Protein AF-A0A963EG02-F1 (afdb_monomer_lite)

Radius of gyration: 18.09 Å; chains: 1; bounding box: 48×36×42 Å

Structure (mmCIF, N/CA/C/O backbone):
data_AF-A0A963EG02-F1
#
_entry.id   AF-A0A963EG02-F1
#
loop_
_atom_site.group_PDB
_atom_site.id
_atom_site.type_symbol
_atom_site.label_atom_id
_atom_site.label_alt_id
_atom_site.label_comp_id
_atom_site.label_asym_id
_atom_site.label_entity_id
_atom_site.label_seq_id
_atom_site.pdbx_PDB_ins_code
_atom_site.Cartn_x
_atom_site.Cartn_y
_atom_site.Cartn_z
_atom_site.occupancy
_atom_site.B_iso_or_equiv
_atom_site.auth_seq_id
_atom_site.auth_comp_id
_atom_site.auth_asym_id
_atom_site.auth_atom_id
_atom_site.pdbx_PDB_model_num
ATOM 1 N N . VAL A 1 1 ? -23.610 27.345 5.943 1.00 85.38 1 VAL A N 1
ATOM 2 C CA . VAL A 1 1 ? -23.050 25.981 5.933 1.00 85.38 1 VAL A CA 1
ATOM 3 C C . VAL A 1 1 ? -21.686 26.040 6.585 1.00 85.38 1 VAL A C 1
ATOM 5 O O . VAL A 1 1 ? -20.842 26.809 6.136 1.00 85.38 1 VAL A O 1
ATOM 8 N N . THR A 1 2 ? -21.519 25.326 7.687 1.00 96.12 2 THR A N 1
ATOM 9 C CA . THR A 1 2 ? -20.280 25.200 8.457 1.00 96.12 2 THR A CA 1
ATOM 10 C C . THR A 1 2 ? -19.546 23.912 8.077 1.00 96.12 2 THR A C 1
ATOM 12 O O . THR A 1 2 ? -20.100 23.053 7.398 1.00 96.12 2 THR A O 1
ATOM 15 N N . TYR A 1 3 ? -18.301 23.749 8.531 1.00 95.75 3 TYR A N 1
ATOM 16 C CA . TYR A 1 3 ? -17.559 22.495 8.357 1.00 95.75 3 TYR A CA 1
ATOM 17 C C . TYR A 1 3 ? -18.292 21.301 8.993 1.00 95.75 3 TYR A C 1
ATOM 19 O O . TYR A 1 3 ? -18.353 20.223 8.407 1.00 95.75 3 TYR A O 1
ATOM 27 N N . GLY A 1 4 ? -18.909 21.515 10.162 1.00 95.25 4 GLY A N 1
ATOM 28 C CA . GLY A 1 4 ? -19.696 20.493 10.852 1.00 95.25 4 GLY A CA 1
ATOM 29 C C . GLY A 1 4 ? -20.919 20.048 10.051 1.00 95.25 4 GLY A C 1
ATOM 30 O O . GLY A 1 4 ? -21.193 18.854 10.000 1.00 95.25 4 GLY A O 1
ATOM 31 N N . ASP A 1 5 ? -21.580 20.976 9.351 1.00 95.69 5 ASP A N 1
ATOM 32 C CA . ASP A 1 5 ? -22.741 20.665 8.501 1.00 95.69 5 ASP A CA 1
ATOM 33 C C . ASP A 1 5 ? -22.383 19.722 7.336 1.00 95.69 5 ASP A C 1
ATOM 35 O O . ASP A 1 5 ? -23.270 19.088 6.772 1.00 95.69 5 ASP A O 1
ATOM 39 N N . VAL A 1 6 ? -21.099 19.644 6.957 1.00 95.75 6 VAL A N 1
ATOM 40 C CA . VAL A 1 6 ? -20.613 18.842 5.822 1.00 95.75 6 VAL A CA 1
ATOM 41 C C . VAL A 1 6 ? -19.901 17.562 6.273 1.00 95.75 6 VAL A C 1
ATOM 43 O O . VAL A 1 6 ? -20.118 16.516 5.671 1.00 95.75 6 VAL A O 1
ATOM 46 N N . PHE A 1 7 ? -19.062 17.621 7.314 1.00 96.12 7 PHE A N 1
ATOM 47 C CA . PHE A 1 7 ? -18.118 16.539 7.638 1.00 96.12 7 PHE A CA 1
ATOM 48 C C . PHE A 1 7 ? -18.403 15.786 8.940 1.00 96.12 7 PHE A C 1
ATOM 50 O O . PHE A 1 7 ? -17.835 14.715 9.146 1.00 96.12 7 PHE A O 1
ATOM 57 N N . LEU A 1 8 ? -19.272 16.292 9.826 1.00 97.56 8 LEU A N 1
ATOM 58 C CA . LEU A 1 8 ? -19.496 15.658 11.134 1.00 97.56 8 LEU A CA 1
ATOM 59 C C . LEU A 1 8 ? -19.966 14.203 10.997 1.00 97.56 8 LEU A C 1
ATOM 61 O O . LEU A 1 8 ? -19.464 13.326 11.696 1.00 97.56 8 LEU A O 1
ATOM 65 N N . GLN A 1 9 ? -20.898 13.949 10.077 1.00 98.06 9 GLN A N 1
ATOM 66 C CA . GLN A 1 9 ? -21.396 12.601 9.821 1.00 98.06 9 GLN A CA 1
ATOM 67 C C . GLN A 1 9 ? -20.282 11.688 9.292 1.00 98.06 9 GLN A C 1
ATOM 69 O O . GLN A 1 9 ? -20.063 10.612 9.845 1.00 98.06 9 GLN A O 1
ATOM 74 N N . SER A 1 10 ? -19.536 12.129 8.272 1.00 97.50 10 SER A N 1
ATOM 75 C CA . SER A 1 10 ? -18.465 11.318 7.688 1.00 97.50 10 SER A CA 1
ATOM 76 C C . SER A 1 10 ? -17.363 11.002 8.697 1.00 97.50 10 SER A C 1
ATOM 78 O O . SER A 1 10 ? -16.904 9.869 8.751 1.00 97.50 10 SER A O 1
ATOM 80 N N . GLU A 1 11 ? -16.965 11.961 9.536 1.00 98.00 11 GLU A N 1
ATOM 81 C CA . GLU A 1 11 ? -15.954 11.743 10.580 1.00 98.00 11 GLU A CA 1
ATOM 82 C C . GLU A 1 11 ? -16.392 10.663 11.580 1.00 98.00 11 GLU A C 1
ATOM 84 O O . GLU A 1 11 ? -15.606 9.777 11.926 1.00 98.00 11 GLU A O 1
ATOM 89 N N . GLN A 1 12 ? -17.660 10.688 12.009 1.00 98.44 12 GLN A N 1
ATOM 90 C CA . GLN A 1 12 ? -18.214 9.686 12.923 1.00 98.44 12 GLN A CA 1
ATOM 91 C 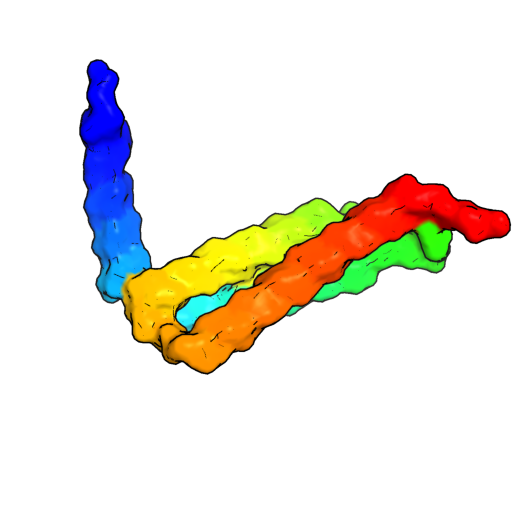C . GLN A 1 12 ? -18.265 8.296 12.278 1.00 98.44 12 GLN A C 1
ATOM 93 O O . GLN A 1 12 ? -17.861 7.308 12.896 1.00 98.44 12 GLN A O 1
ATOM 98 N N . GLU A 1 13 ? -18.733 8.220 11.033 1.00 98.44 13 GLU A N 1
ATOM 99 C CA . GLU A 1 13 ? -18.863 6.966 10.289 1.00 98.44 13 GLU A CA 1
ATOM 100 C C . GLU A 1 13 ? -17.496 6.343 9.981 1.00 98.44 13 GLU A C 1
ATOM 102 O O . GLU A 1 13 ? -17.270 5.169 10.289 1.00 98.44 13 GLU A O 1
ATOM 107 N N . TYR A 1 14 ? -16.554 7.125 9.444 1.00 98.25 14 TYR A N 1
ATOM 108 C CA . TYR A 1 14 ? -15.209 6.643 9.135 1.00 98.25 14 TYR A CA 1
ATOM 109 C C . TYR A 1 14 ? -14.414 6.293 10.388 1.00 98.25 14 TYR A C 1
ATOM 111 O O . TYR A 1 14 ? -13.727 5.276 10.381 1.00 98.25 14 TYR A O 1
ATOM 119 N N . SER A 1 15 ? -14.522 7.060 11.478 1.00 98.06 15 SER A N 1
ATOM 120 C CA . SER A 1 15 ? -13.861 6.698 12.739 1.00 98.06 15 SER A CA 1
ATOM 121 C C . SER A 1 15 ? -14.364 5.351 13.249 1.00 98.06 15 SER A C 1
ATOM 123 O O . SER A 1 15 ? -13.568 4.452 13.519 1.00 98.06 15 SER A O 1
ATOM 125 N N . ARG A 1 16 ? -15.689 5.167 13.311 1.00 98.44 16 ARG A N 1
ATOM 126 C CA . ARG A 1 16 ? -16.282 3.901 13.747 1.00 98.44 16 ARG A CA 1
ATOM 127 C C . ARG A 1 16 ? -15.840 2.740 12.859 1.00 98.44 16 ARG A C 1
ATOM 129 O O . ARG A 1 16 ? -15.443 1.691 13.363 1.00 98.44 16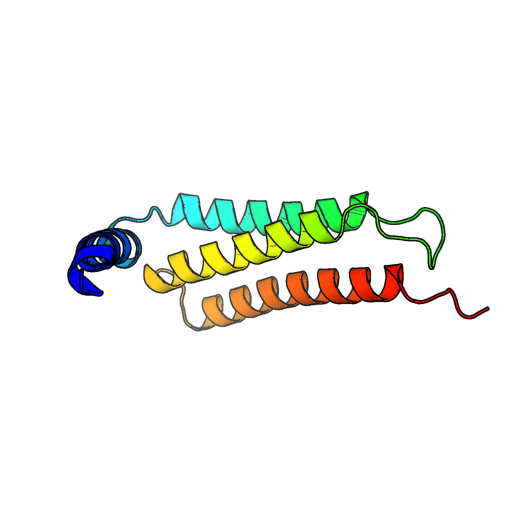 ARG A O 1
ATOM 136 N N . TYR A 1 17 ? -15.850 2.926 11.541 1.00 98.50 17 TYR A N 1
ATOM 137 C CA . TYR A 1 17 ? -15.381 1.894 10.624 1.00 98.50 17 TYR A CA 1
ATOM 138 C C . TYR A 1 17 ? -13.893 1.565 10.830 1.00 98.50 17 TYR A C 1
ATOM 140 O O . TYR A 1 17 ? -13.550 0.405 11.066 1.00 98.50 17 TYR A O 1
ATOM 148 N N . ASN A 1 18 ? -13.027 2.579 10.798 1.00 97.94 18 ASN A N 1
ATOM 149 C CA . ASN A 1 18 ? -11.573 2.427 10.836 1.00 97.94 18 ASN A CA 1
ATOM 150 C C . ASN A 1 18 ? -11.065 1.850 12.160 1.00 97.94 18 ASN A C 1
ATOM 152 O O . ASN A 1 18 ? -10.089 1.107 12.148 1.00 97.94 18 ASN A O 1
ATOM 156 N N . PHE A 1 19 ? -11.699 2.179 13.290 1.00 97.62 19 PHE A N 1
ATOM 157 C CA . PHE A 1 19 ? -11.242 1.731 14.607 1.00 97.62 19 PHE A CA 1
ATOM 158 C C . PHE A 1 19 ? -11.934 0.462 15.094 1.00 97.62 19 PHE A C 1
ATOM 160 O O . PHE A 1 19 ? -11.301 -0.310 15.809 1.00 97.62 19 PHE A O 1
ATOM 167 N N . GLU A 1 20 ? -13.186 0.202 14.707 1.00 97.62 20 GLU A N 1
ATOM 168 C CA . GLU A 1 20 ? -13.985 -0.875 15.313 1.00 97.62 20 GLU A CA 1
ATOM 169 C C . GLU A 1 20 ? -14.383 -1.975 14.321 1.00 97.62 20 GLU A C 1
ATOM 171 O O . GLU A 1 20 ? -14.348 -3.151 14.680 1.00 97.62 20 GLU A O 1
ATOM 176 N N . ILE A 1 21 ? -14.772 -1.619 13.091 1.00 98.31 21 ILE A N 1
ATOM 177 C CA . ILE A 1 21 ? -15.542 -2.525 12.215 1.00 98.31 21 ILE A CA 1
ATOM 178 C C . ILE A 1 21 ? -14.700 -3.149 11.102 1.00 98.31 21 ILE A C 1
ATOM 180 O O . ILE A 1 21 ? -14.967 -4.289 10.729 1.00 98.31 21 ILE A O 1
ATOM 184 N N . ALA A 1 22 ? -13.722 -2.427 10.547 1.00 98.12 22 ALA A N 1
ATOM 185 C CA . ALA A 1 22 ? -13.036 -2.857 9.332 1.00 98.12 22 ALA A CA 1
ATOM 186 C C . ALA A 1 22 ? -12.456 -4.279 9.461 1.00 98.12 22 ALA A C 1
ATOM 188 O O . ALA A 1 22 ? -11.769 -4.596 10.440 1.00 98.12 22 ALA A O 1
ATOM 189 N N . ASP A 1 23 ? -12.746 -5.119 8.461 1.00 98.50 23 ASP A N 1
ATOM 190 C CA . ASP A 1 23 ? -12.301 -6.512 8.400 1.00 98.50 23 ASP A CA 1
ATOM 191 C C . ASP A 1 23 ? -10.804 -6.567 8.094 1.00 98.50 23 ASP A C 1
ATOM 193 O O . ASP A 1 23 ? -10.345 -6.259 6.991 1.00 98.50 23 ASP A O 1
ATOM 197 N N . THR A 1 24 ? -10.031 -6.973 9.091 1.00 98.00 24 THR A N 1
ATOM 198 C CA . THR A 1 24 ? -8.575 -6.967 9.022 1.00 98.00 24 THR A CA 1
ATOM 199 C C . THR A 1 24 ? -8.018 -8.089 8.157 1.00 98.00 24 THR A C 1
ATOM 201 O O . THR A 1 24 ? -6.984 -7.887 7.528 1.00 98.00 24 THR A O 1
ATOM 204 N N . ALA A 1 25 ? -8.697 -9.234 8.045 1.00 98.31 25 ALA A N 1
ATOM 205 C CA . ALA A 1 25 ? -8.263 -10.318 7.166 1.00 98.31 25 ALA A CA 1
ATOM 206 C C . ALA A 1 25 ? -8.420 -9.915 5.694 1.00 98.31 25 ALA A C 1
ATOM 208 O O . ALA A 1 25 ? -7.511 -10.115 4.886 1.00 98.31 25 ALA A O 1
ATOM 209 N N . MET A 1 26 ? -9.544 -9.272 5.363 1.00 98.62 26 MET A N 1
ATOM 210 C CA . MET A 1 26 ? -9.759 -8.692 4.039 1.00 98.62 26 MET A CA 1
ATOM 211 C C . MET A 1 26 ? -8.723 -7.601 3.733 1.00 98.62 26 MET A C 1
ATOM 213 O O . MET A 1 26 ? -8.140 -7.595 2.650 1.00 98.62 26 MET A O 1
ATOM 217 N N . LEU A 1 27 ? -8.465 -6.692 4.678 1.00 98.62 27 LEU A N 1
ATOM 218 C CA . LEU A 1 27 ? -7.482 -5.623 4.496 1.00 98.62 27 LEU A CA 1
ATOM 219 C C . LEU A 1 27 ? -6.056 -6.162 4.303 1.00 98.62 27 LEU A C 1
ATOM 221 O O . LEU A 1 27 ? -5.347 -5.672 3.429 1.00 98.62 27 LEU A O 1
ATOM 225 N N . LEU A 1 28 ? -5.641 -7.189 5.050 1.00 98.25 28 LEU A N 1
ATOM 226 C CA . LEU A 1 28 ? -4.340 -7.841 4.850 1.00 98.25 28 LEU A CA 1
ATOM 227 C C . LEU A 1 28 ? -4.215 -8.391 3.427 1.00 98.25 28 LEU A C 1
ATOM 229 O O . LEU A 1 28 ? -3.253 -8.076 2.727 1.00 98.25 28 LEU A O 1
ATOM 233 N N . LYS A 1 29 ? -5.235 -9.119 2.958 1.00 98.69 29 LYS A N 1
ATOM 234 C CA . LYS A 1 29 ? -5.270 -9.630 1.585 1.00 98.69 29 LYS A CA 1
ATOM 235 C C . LYS A 1 29 ? -5.221 -8.501 0.552 1.00 98.69 29 LYS A C 1
ATOM 237 O O . LYS A 1 29 ? -4.495 -8.597 -0.429 1.00 98.69 29 LYS A O 1
ATOM 242 N N . HIS A 1 30 ? -5.963 -7.414 0.765 1.00 98.81 30 HIS A N 1
ATOM 243 C CA . HIS A 1 30 ? -5.939 -6.262 -0.139 1.00 98.81 30 HIS A CA 1
ATOM 244 C C . HIS A 1 30 ? -4.570 -5.578 -0.190 1.00 98.81 30 HIS A C 1
ATOM 246 O O . HIS A 1 30 ? -4.183 -5.099 -1.255 1.00 98.81 30 HIS A O 1
ATOM 252 N N . PHE A 1 31 ? -3.833 -5.535 0.924 1.00 98.81 31 PHE A N 1
ATOM 253 C CA . PHE A 1 31 ? -2.462 -5.031 0.924 1.00 98.81 31 PHE A CA 1
ATOM 254 C C . PHE A 1 31 ? -1.571 -5.902 0.030 1.00 98.81 31 PHE A C 1
ATOM 256 O O . PHE A 1 31 ? -0.871 -5.378 -0.834 1.00 98.81 31 PHE A O 1
ATOM 263 N N . GLU A 1 32 ? -1.618 -7.223 0.221 1.00 98.69 32 GLU A N 1
ATOM 264 C CA . GLU A 1 32 ? -0.830 -8.188 -0.556 1.00 98.69 32 GLU A CA 1
ATOM 265 C C . GLU A 1 32 ? -1.178 -8.147 -2.049 1.00 98.69 32 GLU A C 1
ATOM 267 O O . GLU A 1 32 ? -0.282 -8.129 -2.894 1.00 98.69 32 GLU A O 1
ATOM 272 N N . ASP A 1 33 ? -2.469 -8.077 -2.380 1.00 98.81 33 ASP A N 1
ATOM 273 C CA . ASP A 1 33 ? -2.942 -7.965 -3.759 1.00 98.81 33 ASP A CA 1
ATOM 274 C C . ASP A 1 33 ? -2.443 -6.665 -4.414 1.00 98.81 33 ASP A C 1
ATOM 276 O O . ASP A 1 33 ? -1.949 -6.698 -5.540 1.00 98.81 33 ASP A O 1
ATOM 280 N N . ALA A 1 34 ? -2.529 -5.526 -3.715 1.00 98.88 34 ALA A N 1
ATOM 281 C CA . ALA A 1 34 ? -2.075 -4.236 -4.234 1.00 98.88 34 ALA A CA 1
ATOM 282 C C . ALA A 1 34 ? -0.550 -4.183 -4.415 1.00 98.88 34 ALA A C 1
ATOM 284 O O . ALA A 1 34 ? -0.070 -3.674 -5.427 1.00 98.88 34 ALA A O 1
ATOM 285 N N . GLU A 1 35 ? 0.221 -4.728 -3.471 1.00 98.88 35 GLU A N 1
ATOM 286 C CA . GLU A 1 35 ? 1.679 -4.831 -3.594 1.00 98.88 35 GLU A CA 1
ATOM 287 C C . GLU A 1 35 ? 2.069 -5.676 -4.811 1.00 98.88 35 GLU A C 1
ATOM 289 O O . GLU A 1 35 ? 2.799 -5.208 -5.688 1.00 98.88 35 GLU A O 1
ATOM 294 N N . LYS A 1 36 ? 1.517 -6.889 -4.909 1.00 98.88 36 LYS A N 1
ATOM 295 C CA . LYS A 1 36 ? 1.786 -7.808 -6.016 1.00 98.88 36 LYS A CA 1
ATOM 296 C C . LYS A 1 36 ? 1.403 -7.206 -7.365 1.00 98.88 36 LYS A C 1
ATOM 298 O O . LYS A 1 36 ? 2.140 -7.353 -8.340 1.00 98.88 36 LYS A O 1
ATOM 303 N N . GLU A 1 37 ? 0.254 -6.539 -7.436 1.00 98.81 37 GLU A N 1
ATOM 304 C CA . GLU A 1 37 ? -0.211 -5.902 -8.665 1.00 98.81 37 GLU A CA 1
ATOM 305 C C . GLU A 1 37 ? 0.675 -4.709 -9.046 1.00 98.81 37 GLU A C 1
ATOM 307 O O . GLU A 1 37 ? 1.018 -4.553 -10.216 1.00 98.81 37 GLU A O 1
ATOM 312 N N . CYS A 1 38 ? 1.122 -3.902 -8.076 1.00 98.88 38 CYS A N 1
ATOM 313 C CA . CYS A 1 38 ? 2.083 -2.824 -8.321 1.00 98.88 38 CYS A CA 1
ATOM 314 C C . CYS A 1 38 ? 3.356 -3.359 -8.997 1.00 98.88 38 CYS A C 1
ATOM 316 O O . CYS A 1 38 ? 3.785 -2.839 -10.030 1.00 98.88 38 CYS A O 1
ATOM 318 N N . GLU A 1 39 ? 3.941 -4.425 -8.450 1.00 98.62 39 GLU A N 1
ATOM 319 C CA . GLU A 1 39 ? 5.139 -5.064 -9.001 1.00 98.62 39 GLU A CA 1
ATOM 320 C C . GLU A 1 39 ? 4.888 -5.684 -10.384 1.00 98.62 39 GLU A C 1
ATOM 322 O O . GLU A 1 39 ? 5.698 -5.525 -11.303 1.00 98.62 39 GLU A O 1
ATOM 327 N N . ALA A 1 40 ? 3.750 -6.358 -10.567 1.00 98.69 40 ALA A N 1
ATOM 328 C CA . ALA A 1 40 ? 3.374 -6.960 -11.842 1.00 98.69 40 ALA A CA 1
ATOM 329 C C . ALA A 1 40 ? 3.189 -5.910 -12.947 1.00 98.69 40 ALA A C 1
ATOM 331 O O . ALA A 1 40 ? 3.638 -6.122 -14.080 1.00 98.69 40 ALA A O 1
ATOM 332 N N . ILE A 1 41 ? 2.579 -4.765 -12.628 1.00 98.56 41 ILE A N 1
ATOM 333 C CA . ILE A 1 41 ? 2.394 -3.658 -13.568 1.00 98.56 41 ILE A CA 1
ATOM 334 C C . ILE A 1 41 ? 3.744 -3.027 -13.936 1.00 98.56 41 ILE A C 1
ATOM 336 O O . ILE A 1 41 ? 3.986 -2.781 -15.121 1.00 98.56 41 ILE A O 1
ATOM 340 N N . LEU A 1 42 ? 4.637 -2.800 -12.962 1.00 98.00 42 LEU A N 1
ATOM 341 C CA . LEU A 1 42 ? 6.001 -2.312 -13.228 1.00 98.00 42 LEU A CA 1
ATOM 342 C C . LEU A 1 42 ? 6.776 -3.279 -14.128 1.00 98.00 42 LEU A C 1
ATOM 344 O O . LEU A 1 42 ? 7.462 -2.874 -15.057 1.00 98.00 42 LEU A O 1
ATOM 348 N N . LYS A 1 43 ? 6.632 -4.586 -13.918 1.00 96.88 43 LYS A N 1
ATOM 349 C CA . LYS A 1 43 ? 7.276 -5.568 -14.793 1.00 96.88 43 LYS A CA 1
ATOM 350 C C . LYS A 1 43 ? 6.688 -5.556 -16.207 1.00 96.88 43 LYS A C 1
ATOM 352 O O . LYS A 1 43 ? 7.423 -5.645 -17.185 1.00 96.88 43 LYS A O 1
ATOM 357 N N . SER A 1 44 ? 5.366 -5.464 -16.319 1.00 96.69 44 SER A N 1
ATOM 358 C CA . SER A 1 44 ? 4.651 -5.577 -17.599 1.00 96.69 44 SER A CA 1
ATOM 359 C C . SER A 1 44 ? 4.740 -4.311 -18.451 1.00 96.69 44 SER A C 1
ATOM 361 O O . SER A 1 44 ? 4.640 -4.380 -19.673 1.00 96.69 44 SER A O 1
ATOM 363 N N . GLY A 1 45 ? 4.913 -3.150 -17.818 1.00 94.50 45 GLY A N 1
ATOM 364 C CA . GLY A 1 45 ? 5.086 -1.873 -18.505 1.00 94.50 45 GLY A CA 1
ATOM 365 C C . GLY A 1 45 ? 6.522 -1.589 -18.947 1.00 94.50 45 GLY A C 1
ATOM 366 O O . GLY A 1 45 ? 6.744 -0.537 -19.559 1.00 94.50 45 GLY A O 1
ATOM 367 N N . ALA A 1 46 ? 7.466 -2.490 -18.644 1.00 92.75 46 ALA A N 1
ATOM 368 C CA . ALA A 1 46 ? 8.872 -2.341 -18.981 1.00 92.75 46 ALA A CA 1
ATOM 369 C C . ALA A 1 46 ? 9.061 -2.154 -20.498 1.00 92.75 46 ALA A C 1
ATOM 371 O O . ALA A 1 46 ? 8.449 -2.871 -21.299 1.00 92.75 46 ALA A O 1
ATOM 372 N N . PRO A 1 47 ? 9.882 -1.180 -20.921 1.00 89.19 47 PRO A N 1
ATOM 373 C CA . PRO A 1 47 ? 10.159 -0.973 -22.332 1.00 89.19 47 PRO A CA 1
ATOM 374 C C . PRO A 1 47 ? 11.013 -2.111 -22.912 1.00 89.19 47 PRO A C 1
ATOM 376 O O . PRO A 1 47 ? 11.786 -2.745 -22.198 1.00 89.19 47 PRO A O 1
ATOM 379 N N . ALA A 1 48 ? 10.905 -2.331 -24.226 1.00 87.81 48 ALA A N 1
ATOM 380 C CA . ALA A 1 48 ? 11.768 -3.277 -24.941 1.00 87.81 48 ALA A CA 1
ATOM 381 C C . ALA A 1 48 ? 13.227 -2.793 -25.018 1.00 87.81 48 ALA A C 1
ATOM 383 O O . ALA A 1 48 ? 14.141 -3.606 -24.954 1.00 87.81 48 ALA A O 1
ATOM 384 N N . GLU A 1 49 ? 13.426 -1.475 -25.115 1.00 85.50 49 GLU A N 1
ATOM 385 C CA . GLU A 1 49 ? 14.738 -0.836 -25.209 1.00 85.50 49 GLU A CA 1
ATOM 386 C C . GLU A 1 49 ? 14.990 0.066 -23.987 1.00 85.50 49 GLU A C 1
ATOM 388 O O . GLU A 1 49 ? 14.088 0.820 -23.591 1.00 85.50 49 GLU A O 1
ATOM 393 N N . PRO A 1 50 ? 16.199 0.046 -23.395 1.00 80.12 50 PRO A N 1
ATOM 394 C CA . PRO A 1 50 ? 16.580 0.972 -22.330 1.00 80.12 50 PRO A CA 1
ATOM 395 C C . PRO A 1 50 ? 16.388 2.444 -22.731 1.00 80.12 50 PRO A C 1
ATOM 397 O O . PRO A 1 50 ? 16.607 2.823 -23.879 1.00 80.12 50 PRO A O 1
ATOM 400 N N . GLY A 1 51 ? 15.965 3.283 -21.781 1.00 78.69 51 GLY A N 1
ATOM 401 C CA . GLY A 1 51 ? 15.714 4.715 -22.011 1.00 78.69 51 GLY A CA 1
ATOM 402 C C . GLY A 1 51 ? 14.433 5.036 -22.794 1.00 78.69 51 GLY A C 1
ATOM 403 O O . GLY A 1 51 ? 14.173 6.197 -23.099 1.00 78.69 51 GLY A O 1
ATOM 404 N N . SER A 1 52 ? 13.615 4.030 -23.122 1.00 86.31 52 SER A N 1
ATOM 405 C CA . SER A 1 52 ? 12.270 4.246 -23.668 1.00 86.31 52 SER A CA 1
ATOM 406 C C . SER A 1 52 ? 11.217 4.406 -22.564 1.00 86.31 52 SER A C 1
ATOM 408 O O . SER A 1 52 ? 11.391 3.959 -21.430 1.00 86.31 52 SER A O 1
ATOM 410 N N . LEU A 1 53 ? 10.074 5.005 -22.911 1.00 90.25 53 LEU A N 1
ATOM 411 C CA . LEU A 1 53 ? 8.975 5.249 -21.975 1.00 90.25 53 LEU A CA 1
ATOM 412 C C . LEU A 1 53 ? 8.406 3.939 -21.393 1.00 90.25 53 LEU A C 1
ATOM 414 O O . LEU A 1 53 ? 7.914 3.081 -22.130 1.00 90.25 53 LEU A O 1
ATOM 418 N N . HIS A 1 54 ? 8.374 3.837 -20.064 1.00 94.12 54 HIS A N 1
ATOM 419 C CA . HIS A 1 54 ? 7.634 2.806 -19.348 1.00 94.12 54 HIS A CA 1
ATOM 420 C C . HIS A 1 54 ? 6.125 3.044 -19.479 1.00 94.12 54 HIS A C 1
ATOM 422 O O . HIS A 1 54 ? 5.609 4.105 -19.120 1.00 94.12 54 HIS A O 1
ATOM 428 N N . ARG A 1 55 ? 5.385 2.045 -19.964 1.00 94.38 55 ARG A N 1
ATOM 429 C CA . ARG A 1 55 ? 3.997 2.242 -20.422 1.00 94.38 55 ARG A CA 1
ATOM 430 C C . ARG A 1 55 ? 2.950 2.218 -19.311 1.00 94.38 55 ARG A C 1
ATOM 432 O O . ARG A 1 55 ? 1.855 2.733 -19.510 1.00 94.38 55 ARG A O 1
ATOM 439 N N . CYS A 1 56 ? 3.283 1.658 -18.147 1.00 97.12 56 CYS A N 1
ATOM 440 C CA . CYS A 1 56 ? 2.307 1.402 -17.081 1.00 97.12 56 CYS A CA 1
ATOM 441 C C . CYS A 1 56 ? 2.730 1.916 -15.692 1.00 97.12 56 CYS A C 1
ATOM 443 O O . CYS A 1 56 ? 2.222 1.447 -14.681 1.00 97.12 56 CYS A O 1
ATOM 445 N N . VAL A 1 57 ? 3.651 2.881 -15.603 1.00 97.00 57 VAL A N 1
ATOM 446 C CA . VAL A 1 57 ? 4.197 3.313 -14.295 1.00 97.00 57 VAL A CA 1
ATOM 447 C C . VAL A 1 57 ? 3.170 4.069 -13.444 1.00 97.00 57 VAL A C 1
ATOM 449 O O . VAL A 1 57 ? 3.154 3.915 -12.228 1.00 97.00 57 VAL A O 1
ATOM 452 N N . LEU A 1 58 ? 2.264 4.831 -14.066 1.00 97.25 58 LEU A N 1
ATOM 453 C CA . LEU A 1 58 ? 1.205 5.545 -13.340 1.00 97.25 58 LEU A CA 1
ATOM 454 C C . LEU A 1 58 ? 0.158 4.582 -12.739 1.00 97.25 58 LEU A C 1
ATOM 456 O O . LEU A 1 58 ? -0.087 4.683 -11.541 1.00 97.25 58 LEU A O 1
ATOM 460 N N . PRO A 1 59 ? -0.379 3.586 -13.479 1.00 98.31 59 PRO A N 1
ATOM 461 C CA . PRO A 1 59 ? -1.213 2.543 -12.876 1.00 98.31 59 PRO A CA 1
ATOM 462 C C . PRO A 1 59 ? -0.520 1.737 -11.766 1.00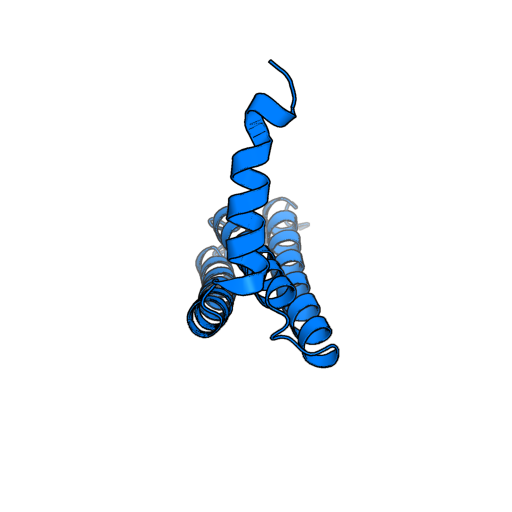 98.31 59 PRO A C 1
ATOM 464 O O . PRO A 1 59 ? -1.175 1.339 -10.805 1.00 98.31 59 PRO A O 1
ATOM 467 N N . ALA A 1 60 ? 0.795 1.498 -11.864 1.00 98.62 60 ALA A N 1
ATOM 468 C CA . ALA A 1 60 ? 1.539 0.876 -10.767 1.00 98.62 60 ALA A CA 1
ATOM 469 C C . ALA A 1 60 ? 1.539 1.774 -9.522 1.00 98.62 60 ALA A C 1
ATOM 471 O O . ALA A 1 60 ? 1.277 1.310 -8.413 1.00 98.62 60 ALA A O 1
ATOM 472 N N . TYR A 1 61 ? 1.754 3.077 -9.709 1.00 98.62 61 TYR A N 1
ATOM 473 C CA . TYR A 1 61 ? 1.715 4.033 -8.611 1.00 98.62 61 TYR A CA 1
ATOM 474 C C . TYR A 1 61 ? 0.337 4.094 -7.932 1.00 98.62 61 TYR A C 1
ATOM 476 O O . TYR A 1 61 ? 0.278 4.157 -6.705 1.00 98.62 61 TYR A O 1
ATOM 484 N N . ASP A 1 62 ? -0.767 3.957 -8.673 1.00 98.81 62 ASP A N 1
ATOM 485 C CA . ASP A 1 62 ? -2.106 3.846 -8.072 1.00 98.81 62 ASP A CA 1
ATOM 486 C C . ASP A 1 62 ? -2.214 2.647 -7.113 1.00 98.81 62 ASP A C 1
ATOM 488 O O . ASP A 1 62 ? -2.826 2.752 -6.048 1.00 98.81 62 ASP A O 1
ATOM 492 N N . GLN A 1 63 ? -1.598 1.508 -7.448 1.00 98.81 63 GLN A N 1
ATOM 493 C CA . GLN A 1 63 ? -1.551 0.346 -6.553 1.00 98.81 63 GLN A CA 1
ATOM 494 C C . GLN A 1 63 ? -0.670 0.597 -5.324 1.00 98.81 63 GLN A C 1
ATOM 496 O O . GLN A 1 63 ? -1.057 0.237 -4.213 1.00 98.81 63 GLN A O 1
ATOM 501 N N . CYS A 1 64 ? 0.456 1.300 -5.480 1.00 98.81 64 CYS A N 1
ATOM 502 C CA . CYS A 1 64 ? 1.269 1.756 -4.350 1.00 98.81 64 CYS A CA 1
ATOM 503 C C . CYS A 1 64 ? 0.457 2.636 -3.378 1.00 98.81 64 CYS A C 1
ATOM 505 O O . CYS A 1 64 ? 0.533 2.453 -2.159 1.00 98.81 64 CYS A O 1
ATOM 507 N N . ILE A 1 65 ? -0.348 3.574 -3.892 1.00 98.81 65 ILE A N 1
ATOM 508 C CA . ILE A 1 65 ? -1.213 4.429 -3.062 1.00 98.81 65 ILE A CA 1
ATOM 509 C C . ILE A 1 65 ? -2.298 3.606 -2.358 1.00 98.81 65 ILE A C 1
ATOM 511 O O . ILE A 1 65 ? -2.543 3.816 -1.167 1.00 98.81 65 ILE A O 1
ATOM 515 N N . LYS A 1 66 ? -2.904 2.624 -3.039 1.00 98.81 66 LYS A N 1
ATOM 516 C CA . LYS A 1 66 ? -3.861 1.697 -2.412 1.00 98.81 66 LYS A CA 1
ATOM 517 C C . LYS A 1 66 ? -3.221 0.903 -1.275 1.00 98.81 66 LYS A C 1
ATOM 519 O O . LYS A 1 66 ? -3.790 0.871 -0.188 1.00 98.81 66 LYS A O 1
ATOM 524 N N . ALA A 1 67 ? -2.035 0.330 -1.486 1.00 98.81 67 ALA A N 1
ATOM 525 C CA . ALA A 1 67 ? -1.302 -0.389 -0.443 1.00 98.81 67 ALA A CA 1
ATOM 526 C C . ALA A 1 67 ? -1.018 0.518 0.768 1.00 98.81 67 ALA A C 1
ATOM 528 O O . ALA A 1 67 ? -1.264 0.128 1.909 1.00 98.81 67 ALA A O 1
ATOM 529 N N . SER A 1 68 ? -0.590 1.765 0.529 1.00 98.75 68 SER A N 1
ATOM 530 C CA . SER A 1 68 ? -0.377 2.759 1.590 1.00 98.75 68 SER A CA 1
ATOM 531 C C . SER A 1 68 ? -1.653 3.063 2.380 1.00 98.75 68 SER A C 1
ATOM 533 O O . SER A 1 68 ? -1.616 3.108 3.610 1.00 98.75 68 SER A O 1
ATOM 535 N N . HIS A 1 69 ? -2.786 3.244 1.699 1.00 98.62 69 HIS A N 1
ATOM 536 C CA . HIS A 1 69 ? -4.062 3.506 2.359 1.00 98.62 69 HIS A CA 1
ATOM 537 C C . HIS A 1 69 ? -4.545 2.304 3.181 1.00 98.62 69 HIS A C 1
ATOM 539 O O . HIS A 1 69 ? -4.929 2.464 4.337 1.00 98.62 69 HIS A O 1
ATOM 545 N N . VAL A 1 70 ? -4.477 1.097 2.618 1.00 98.62 70 VAL A N 1
ATOM 546 C CA . VAL A 1 70 ? -4.864 -0.141 3.310 1.00 98.62 70 VAL A CA 1
ATOM 547 C C . VAL A 1 70 ? -3.997 -0.375 4.548 1.00 98.62 70 VAL A C 1
ATOM 549 O O . VAL A 1 70 ? -4.524 -0.748 5.595 1.00 98.62 70 VAL A O 1
ATOM 552 N N . PHE A 1 71 ? -2.695 -0.087 4.469 1.00 98.50 71 PHE A N 1
ATOM 553 C CA . PHE A 1 71 ? -1.814 -0.107 5.637 1.00 98.50 71 PHE A CA 1
ATOM 554 C C . PHE A 1 71 ? -2.311 0.831 6.745 1.00 98.50 71 PHE A C 1
ATOM 556 O O . PHE A 1 71 ? -2.394 0.403 7.893 1.00 98.50 71 PHE A O 1
ATOM 563 N N . ASN A 1 72 ? -2.714 2.064 6.421 1.00 98.25 72 ASN A N 1
ATOM 564 C CA . ASN A 1 72 ? -3.239 2.996 7.425 1.00 98.25 72 ASN A CA 1
ATOM 565 C C . ASN A 1 72 ? -4.512 2.463 8.104 1.00 98.25 72 ASN A C 1
ATOM 567 O O . ASN A 1 72 ? -4.698 2.675 9.299 1.00 98.25 72 ASN A O 1
ATOM 571 N N . LEU A 1 73 ? -5.378 1.756 7.37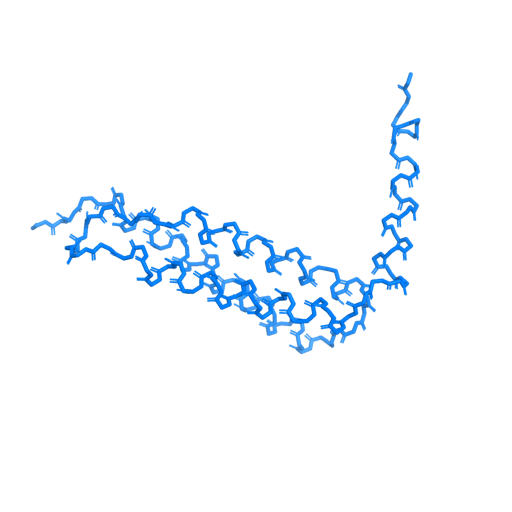0 1.00 98.31 73 LEU A N 1
ATOM 572 C CA . LEU A 1 73 ? -6.575 1.131 7.945 1.00 98.31 73 LEU A CA 1
ATOM 573 C C . LEU A 1 73 ? -6.219 -0.017 8.897 1.00 98.31 73 LEU A C 1
ATOM 575 O O . LEU A 1 73 ? -6.780 -0.109 9.986 1.00 98.31 73 LEU A O 1
ATOM 579 N N . LEU A 1 74 ? -5.268 -0.873 8.516 1.00 98.31 74 LEU A N 1
ATOM 580 C CA . LEU A 1 74 ? -4.767 -1.940 9.388 1.00 98.31 74 LEU A CA 1
ATOM 581 C C . LEU A 1 74 ? -4.107 -1.379 10.655 1.00 98.31 74 LEU A C 1
ATOM 583 O O . LEU A 1 74 ? -4.299 -1.915 11.748 1.00 98.31 74 LEU A O 1
ATOM 587 N N . ASP A 1 75 ? -3.361 -0.285 10.508 1.00 97.75 75 ASP A N 1
ATOM 588 C CA . ASP A 1 75 ? -2.719 0.418 11.612 1.00 97.75 75 ASP A CA 1
ATOM 589 C C . ASP A 1 75 ? -3.749 1.045 12.564 1.00 97.75 75 ASP A C 1
ATOM 591 O O . ASP A 1 75 ? -3.655 0.872 13.779 1.00 97.75 75 ASP A O 1
ATOM 595 N N . ALA A 1 76 ? -4.793 1.684 12.023 1.00 97.75 76 ALA A N 1
ATOM 596 C CA . ALA A 1 76 ? -5.911 2.224 12.799 1.00 97.75 76 ALA A CA 1
ATOM 597 C C . ALA A 1 76 ? -6.688 1.127 13.546 1.00 97.75 76 ALA A C 1
ATOM 599 O O . ALA A 1 76 ? -7.067 1.316 14.701 1.00 97.75 76 ALA A O 1
ATOM 600 N N . ARG A 1 77 ? -6.863 -0.055 12.939 1.00 97.75 77 ARG A N 1
ATOM 601 C CA . ARG A 1 77 ? -7.469 -1.219 13.607 1.00 97.75 77 ARG A CA 1
ATOM 602 C C . ARG A 1 77 ? -6.616 -1.788 14.744 1.00 97.75 77 ARG A C 1
ATOM 604 O O . ARG A 1 77 ? -7.115 -2.606 15.516 1.00 97.75 77 ARG A O 1
ATOM 611 N N . GLY A 1 78 ? -5.355 -1.370 14.865 1.00 95.00 78 GLY A N 1
ATOM 612 C CA . GLY A 1 78 ? -4.460 -1.782 15.945 1.00 95.00 78 GLY A CA 1
ATOM 613 C C . GLY A 1 78 ? -4.031 -3.248 15.867 1.00 95.00 78 GLY A C 1
ATOM 614 O O . GLY A 1 78 ? -3.604 -3.809 16.872 1.00 95.00 78 GLY A O 1
ATOM 615 N N . VAL A 1 79 ? -4.157 -3.880 14.694 1.00 94.62 79 VAL A N 1
ATOM 616 C CA . VAL A 1 79 ? -3.782 -5.292 14.486 1.00 94.62 79 VAL A CA 1
ATOM 617 C C . VAL A 1 79 ? -2.331 -5.483 14.053 1.00 94.62 79 VAL A C 1
ATOM 619 O O . VAL A 1 79 ? -1.869 -6.614 13.972 1.00 94.62 79 VAL A O 1
ATOM 622 N N . ILE A 1 80 ? -1.613 -4.391 13.781 1.00 94.06 80 ILE A N 1
ATOM 623 C CA . ILE A 1 80 ? -0.202 -4.398 13.395 1.00 94.06 80 ILE A CA 1
ATOM 624 C C . ILE A 1 80 ? 0.652 -4.032 14.618 1.00 94.06 80 ILE A C 1
ATOM 626 O O . ILE A 1 80 ? 0.490 -2.963 15.208 1.00 94.06 80 ILE A O 1
ATOM 630 N N . SER A 1 81 ? 1.598 -4.894 14.993 1.00 94.88 81 SER A N 1
ATOM 631 C CA . SER A 1 81 ? 2.590 -4.604 16.036 1.00 94.88 81 SER A CA 1
ATOM 632 C C . SER A 1 81 ? 3.605 -3.541 15.595 1.00 94.88 81 SER A C 1
ATOM 634 O O . SER A 1 81 ? 3.767 -3.248 14.414 1.00 94.88 81 SER A O 1
ATOM 636 N N . VAL A 1 82 ? 4.382 -2.987 16.532 1.00 93.12 82 VAL A N 1
ATOM 637 C CA . VAL A 1 82 ? 5.428 -1.995 16.205 1.00 93.12 82 VAL A CA 1
ATOM 638 C C . VAL A 1 82 ? 6.439 -2.534 15.182 1.00 93.12 82 VAL A C 1
ATOM 640 O O . VAL A 1 82 ? 6.841 -1.802 14.278 1.00 93.12 82 VAL A O 1
ATOM 643 N N . ALA A 1 83 ? 6.833 -3.805 15.302 1.00 93.62 83 ALA A N 1
ATOM 644 C CA . ALA A 1 83 ? 7.773 -4.434 14.377 1.00 93.62 83 ALA A CA 1
ATOM 645 C C . ALA A 1 83 ? 7.151 -4.627 12.986 1.00 93.62 83 ALA A C 1
ATOM 647 O O . ALA A 1 83 ? 7.764 -4.269 11.979 1.00 93.62 83 ALA A O 1
ATOM 648 N N . GLU A 1 84 ? 5.911 -5.117 12.925 1.00 96.19 84 GLU A N 1
ATOM 649 C CA . GLU A 1 84 ? 5.186 -5.272 11.661 1.00 96.19 84 GLU A CA 1
ATOM 650 C C . GLU A 1 84 ? 4.944 -3.915 10.994 1.00 96.19 84 GLU A C 1
ATOM 652 O O . GLU A 1 84 ? 5.123 -3.794 9.785 1.00 96.19 84 GLU A O 1
ATOM 657 N N . ARG A 1 85 ? 4.644 -2.861 11.765 1.00 97.50 85 ARG A N 1
ATOM 658 C CA . ARG A 1 85 ? 4.459 -1.500 11.242 1.00 97.50 85 ARG A CA 1
ATOM 659 C C . ARG A 1 85 ? 5.696 -1.039 10.476 1.00 97.50 85 ARG A C 1
ATOM 661 O O . ARG A 1 85 ? 5.567 -0.525 9.368 1.00 97.50 85 ARG A O 1
ATOM 668 N N . GLN A 1 86 ? 6.893 -1.249 11.028 1.00 97.81 86 GLN A N 1
ATOM 669 C CA . GLN A 1 86 ? 8.137 -0.910 10.328 1.00 97.81 86 GLN A CA 1
ATOM 670 C C . GLN A 1 86 ? 8.315 -1.727 9.041 1.00 97.81 86 GLN A C 1
ATOM 672 O O . GLN A 1 86 ? 8.732 -1.174 8.023 1.00 97.81 86 GLN A O 1
ATOM 677 N N . ALA A 1 87 ? 7.948 -3.012 9.053 1.00 97.94 87 ALA A N 1
ATOM 678 C CA . ALA A 1 87 ? 8.002 -3.857 7.863 1.00 97.94 87 ALA A CA 1
ATOM 679 C C . ALA A 1 87 ? 7.041 -3.372 6.759 1.00 97.94 87 ALA A C 1
ATOM 681 O O . ALA A 1 87 ? 7.458 -3.224 5.609 1.00 97.94 87 ALA A O 1
ATOM 682 N N . TYR A 1 88 ? 5.787 -3.051 7.095 1.00 98.25 88 TYR A N 1
ATOM 683 C CA . TYR A 1 88 ? 4.806 -2.511 6.143 1.00 98.25 88 TYR A CA 1
ATOM 684 C C . TYR A 1 88 ? 5.225 -1.148 5.576 1.00 98.25 88 TYR A C 1
ATOM 686 O O . TYR A 1 88 ? 5.140 -0.940 4.366 1.00 98.25 88 TYR A O 1
ATOM 694 N N . ILE A 1 89 ? 5.753 -0.245 6.410 1.00 98.38 89 ILE A N 1
ATOM 695 C CA . ILE A 1 89 ? 6.314 1.036 5.946 1.00 98.38 89 ILE A CA 1
ATOM 696 C C . ILE A 1 89 ? 7.458 0.794 4.953 1.00 98.38 89 ILE A C 1
ATOM 698 O O . ILE A 1 89 ? 7.526 1.454 3.914 1.00 98.38 89 ILE A O 1
ATOM 702 N N . GLY A 1 90 ? 8.343 -0.164 5.246 1.00 98.56 90 GLY A N 1
ATOM 703 C CA . GLY A 1 90 ? 9.429 -0.557 4.349 1.00 98.56 90 GLY A CA 1
ATOM 704 C C . GLY A 1 90 ? 8.926 -1.040 2.987 1.00 98.56 90 GLY A C 1
ATOM 705 O O . GLY A 1 90 ? 9.428 -0.585 1.959 1.00 98.56 90 GLY A O 1
ATOM 706 N N . ARG A 1 91 ? 7.894 -1.891 2.977 1.00 98.69 91 ARG A N 1
ATOM 707 C CA . ARG A 1 91 ? 7.244 -2.411 1.761 1.00 98.69 91 ARG A CA 1
ATOM 708 C C . ARG A 1 91 ? 6.628 -1.298 0.912 1.00 98.69 91 ARG A C 1
ATOM 710 O O . ARG A 1 91 ? 6.985 -1.149 -0.253 1.00 98.69 91 ARG A O 1
ATOM 717 N N . VAL A 1 92 ? 5.805 -0.429 1.506 1.00 98.81 92 VAL A N 1
ATOM 718 C CA . VAL A 1 92 ? 5.208 0.721 0.794 1.00 98.81 92 VAL A CA 1
ATOM 719 C C . VAL A 1 92 ? 6.290 1.656 0.244 1.00 98.81 92 VAL A C 1
ATOM 721 O O . VAL A 1 92 ? 6.201 2.120 -0.893 1.00 98.81 92 VAL A O 1
ATOM 724 N N . ARG A 1 93 ? 7.357 1.909 1.015 1.00 98.75 93 ARG A N 1
ATOM 725 C CA . ARG A 1 93 ? 8.491 2.724 0.558 1.00 98.75 93 ARG A CA 1
ATOM 726 C C . ARG A 1 93 ? 9.213 2.088 -0.630 1.00 98.75 93 ARG A C 1
ATOM 728 O O . ARG A 1 93 ? 9.632 2.821 -1.524 1.00 98.75 93 ARG A O 1
ATOM 735 N N . ALA A 1 94 ? 9.369 0.765 -0.646 1.00 98.81 94 ALA A N 1
ATOM 736 C CA . ALA A 1 94 ? 9.975 0.051 -1.764 1.00 98.81 94 ALA A CA 1
ATOM 737 C C . ALA A 1 94 ? 9.139 0.205 -3.046 1.00 98.81 94 ALA A C 1
ATOM 739 O O . ALA A 1 94 ? 9.700 0.563 -4.081 1.00 98.81 94 ALA A O 1
ATOM 740 N N . LEU A 1 95 ? 7.811 0.058 -2.960 1.00 98.81 95 LEU A N 1
ATOM 741 C CA . LEU A 1 95 ? 6.898 0.282 -4.090 1.00 98.81 95 LEU A CA 1
ATOM 742 C C . LEU A 1 95 ? 6.979 1.718 -4.621 1.00 98.81 95 LEU A C 1
ATOM 744 O O . LEU A 1 95 ? 7.151 1.933 -5.822 1.00 98.81 95 LEU A O 1
ATOM 748 N N . ALA A 1 96 ? 6.910 2.706 -3.724 1.00 98.81 96 ALA A N 1
ATOM 749 C CA . ALA A 1 96 ? 6.976 4.116 -4.094 1.00 98.81 96 ALA A CA 1
ATOM 750 C C . ALA A 1 96 ? 8.312 4.456 -4.768 1.00 98.81 96 ALA A C 1
ATOM 752 O O . ALA A 1 96 ? 8.338 5.147 -5.788 1.00 98.81 96 ALA A O 1
ATOM 753 N N . LYS A 1 97 ? 9.419 3.936 -4.221 1.00 98.69 97 LYS A N 1
ATOM 754 C CA . LYS A 1 97 ? 10.756 4.094 -4.793 1.00 98.69 97 LYS A CA 1
ATOM 755 C C . LYS A 1 97 ? 10.835 3.474 -6.190 1.00 98.69 97 LYS A C 1
ATOM 757 O O . LYS A 1 97 ? 11.262 4.163 -7.108 1.00 98.69 97 LYS A O 1
ATOM 762 N N . ALA A 1 98 ? 10.374 2.237 -6.366 1.00 98.38 98 ALA A N 1
ATOM 763 C CA . ALA A 1 98 ? 10.393 1.560 -7.661 1.00 98.38 98 ALA A CA 1
ATOM 764 C C . ALA A 1 98 ? 9.565 2.310 -8.719 1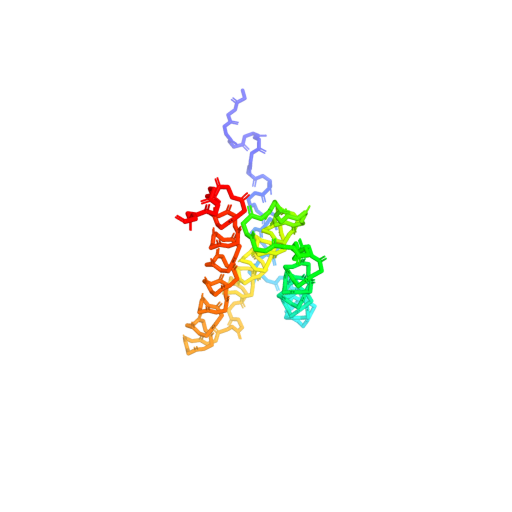.00 98.38 98 ALA A C 1
ATOM 766 O O . ALA A 1 98 ? 10.022 2.489 -9.850 1.00 98.38 98 ALA A O 1
ATOM 767 N N . CYS A 1 99 ? 8.385 2.820 -8.348 1.00 98.38 99 CYS A N 1
ATOM 768 C CA . CYS A 1 99 ? 7.576 3.673 -9.222 1.00 98.38 99 CYS A CA 1
ATOM 769 C C . CYS A 1 99 ? 8.320 4.959 -9.613 1.00 98.38 99 CYS A C 1
ATOM 771 O O . CYS A 1 99 ? 8.339 5.326 -10.787 1.00 98.38 99 CYS A O 1
ATOM 773 N N . ALA A 1 100 ? 8.953 5.634 -8.649 1.00 97.81 100 ALA A N 1
ATOM 774 C CA . ALA A 1 100 ? 9.687 6.874 -8.890 1.00 97.81 100 ALA A CA 1
ATOM 775 C C . ALA A 1 100 ? 10.924 6.660 -9.777 1.00 97.81 100 ALA A C 1
ATOM 777 O O . ALA A 1 100 ? 11.110 7.394 -10.745 1.00 97.81 100 ALA A O 1
ATOM 778 N N . GLU A 1 101 ? 11.738 5.641 -9.493 1.00 96.25 101 GLU A N 1
ATOM 779 C CA . GLU A 1 101 ? 12.914 5.289 -10.299 1.00 96.25 101 GLU A CA 1
ATOM 780 C C . GLU A 1 101 ? 12.507 4.937 -11.733 1.00 96.25 101 GLU A C 1
ATOM 782 O O . GLU A 1 101 ? 13.093 5.446 -12.686 1.00 96.25 101 GLU A O 1
ATOM 787 N N . THR A 1 102 ? 11.438 4.153 -11.895 1.00 95.19 102 THR A N 1
ATOM 788 C CA . TH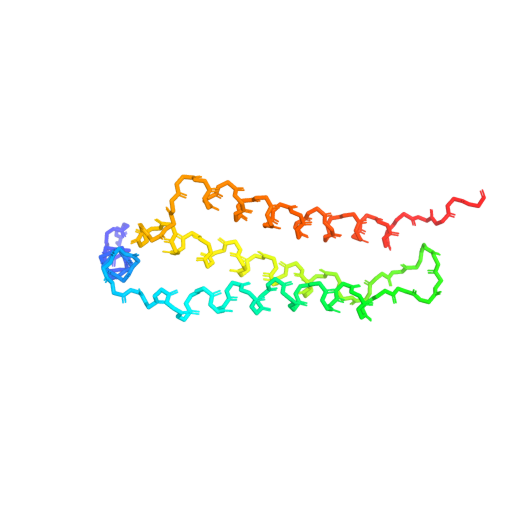R A 1 102 ? 10.889 3.799 -13.212 1.00 95.19 102 THR A CA 1
ATOM 789 C C . THR A 1 102 ? 10.392 5.031 -13.968 1.00 95.19 102 THR A C 1
ATOM 791 O O . THR A 1 102 ? 10.625 5.167 -15.169 1.00 95.19 102 THR A O 1
ATOM 794 N N . TRP A 1 103 ? 9.717 5.953 -13.279 1.00 94.44 103 TRP A N 1
ATOM 795 C CA . TRP A 1 103 ? 9.240 7.197 -13.877 1.00 94.44 103 TRP A CA 1
ATOM 796 C C . TRP A 1 103 ? 10.393 8.075 -14.366 1.00 94.44 103 TRP A C 1
ATOM 798 O O . TRP A 1 103 ? 10.342 8.561 -15.497 1.00 94.44 103 TRP A O 1
ATOM 808 N N . ILE A 1 104 ? 11.433 8.248 -13.546 1.00 93.12 104 ILE A N 1
ATOM 809 C CA . ILE A 1 104 ? 12.627 9.021 -13.908 1.00 93.12 104 ILE A CA 1
ATOM 810 C C . ILE A 1 104 ? 13.321 8.371 -15.110 1.00 93.12 104 ILE A C 1
ATOM 812 O O . ILE A 1 104 ? 13.480 9.024 -16.138 1.00 93.12 104 ILE A O 1
ATOM 816 N N . ALA A 1 105 ? 13.611 7.068 -15.040 1.00 89.75 105 ALA A N 1
ATOM 817 C CA . ALA A 1 105 ? 14.270 6.327 -16.118 1.00 89.75 105 ALA A CA 1
ATOM 818 C C . ALA A 1 105 ? 13.488 6.353 -17.445 1.00 89.75 105 ALA A C 1
ATOM 820 O O . ALA A 1 105 ? 14.078 6.302 -18.518 1.00 89.75 105 ALA A O 1
ATOM 821 N N . SER A 1 106 ? 12.157 6.459 -17.388 1.00 84.62 106 SER A N 1
ATOM 822 C CA . SER A 1 106 ? 11.304 6.563 -18.580 1.00 84.62 106 SER A CA 1
ATOM 823 C C . SER A 1 106 ? 11.344 7.928 -19.281 1.00 84.62 106 SER A C 1
ATOM 825 O O . SER A 1 106 ? 10.786 8.074 -20.371 1.00 84.62 106 SER A O 1
ATOM 827 N N . ARG A 1 107 ? 11.933 8.938 -18.631 1.00 76.75 107 ARG A N 1
ATOM 828 C CA . ARG A 1 107 ? 11.974 10.340 -19.074 1.00 76.75 107 ARG A CA 1
ATOM 829 C C . ARG A 1 107 ? 13.388 10.882 -19.243 1.00 76.75 107 ARG A C 1
ATOM 831 O O . ARG A 1 107 ? 13.546 11.925 -19.874 1.00 76.75 107 ARG A O 1
ATOM 838 N N . GLU A 1 108 ? 14.392 10.211 -18.692 1.00 73.00 108 GLU A N 1
ATOM 839 C CA . GLU A 1 108 ? 15.785 10.517 -18.987 1.00 73.00 108 GLU A CA 1
ATOM 840 C C . GLU A 1 108 ? 16.125 10.001 -20.392 1.00 73.00 108 GLU A C 1
ATOM 842 O O . GLU A 1 108 ? 15.914 8.820 -20.680 1.00 73.00 108 GLU A O 1
ATOM 847 N N . PRO A 1 109 ? 16.618 10.860 -21.304 1.00 58.41 109 PRO A N 1
ATOM 848 C CA . PRO A 1 109 ? 17.150 10.373 -22.564 1.00 58.41 109 PRO A CA 1
ATOM 849 C C . PRO A 1 109 ? 18.311 9.431 -22.254 1.00 58.41 109 PRO A C 1
ATOM 851 O O . PRO A 1 109 ? 19.156 9.760 -21.422 1.00 58.41 109 PRO A O 1
ATOM 854 N N . ALA A 1 110 ? 18.360 8.273 -22.920 1.00 58.31 110 ALA A N 1
ATOM 855 C CA . ALA A 1 110 ? 19.515 7.388 -22.840 1.00 58.31 110 ALA A CA 1
ATOM 856 C C . ALA A 1 110 ? 20.765 8.214 -23.174 1.00 58.31 110 ALA A C 1
ATOM 858 O O . ALA A 1 110 ? 20.936 8.652 -24.313 1.00 58.31 110 ALA A O 1
ATOM 859 N N . HIS A 1 111 ? 21.593 8.506 -22.170 1.00 52.59 111 HIS A N 1
ATOM 860 C CA . HIS A 1 111 ? 22.882 9.137 -22.401 1.00 52.59 111 HIS A CA 1
ATOM 861 C C . HIS A 1 111 ? 23.727 8.132 -23.192 1.00 52.59 111 HIS A C 1
ATOM 863 O O . HIS A 1 111 ? 24.131 7.104 -22.649 1.00 52.59 111 HIS A O 1
ATOM 869 N N . GLY A 1 112 ? 23.866 8.396 -24.495 1.00 45.03 112 GLY A N 1
ATOM 870 C CA . GLY A 1 112 ? 24.737 7.664 -25.414 1.00 45.03 112 GLY A CA 1
ATOM 871 C C . GLY A 1 112 ? 26.206 7.986 -25.207 1.00 45.03 112 GLY A C 1
ATOM 872 O O . GLY A 1 112 ? 26.505 9.096 -24.707 1.00 45.03 112 GLY A O 1
#

Sequence (112 aa):
VTYGDVFLQSEQEYSRYNFEIADTAMLLKHFEDAEKECEAILKSGAPAEPGSLHRCVLPAYDQCIKASHVFNLLDARGVISVAERQAYIGRVRALAKACAETWIASREPAHG

Foldseek 3Di:
DDPCVPCVVVVVVCLCCLAPNPDLVVLVVLLVVLLVVLVVQQVVQDDPDFLAARRRLVVSVVSLVSNVVSLSSNVNNVVADPVNNVVSVVSSVVSVVSSVVNRVRNHDHPPD

Secondary structure (DSSP, 8-state):
--HHHHHHHHHHHHHHIIIII--HHHHHHHHHHHHHHHHHHHHHT--SSTTSPPTTHHHHHHHHHHHHHHHHHHHHTT-S-HHHHHHHHHHHHHHHHHHHHHHHHTTS----

pLDDT: mean 94.52, std 9.27, range [45.03, 98.88]